Protein AF-A0A450THK0-F1 (afdb_monomer_lite)

pLDDT: mean 73.78, std 14.1, range [41.12, 93.06]

Sequence (79 aa):
MNTLNDPDDYELRDEYDLSKMRVVAKGRYAPHRRAGKNVVLLDPEMTRFFPSDASVNEALRLVMRAAEIPLRQEKELMS

Organism: NCBI:txid2126338

Secondary structure (DSSP, 8-state):
---TT-TT--PPPTT--GGGS----TTTT-GGGGS-S--PPPPTTHHHH-SSHHHHHHHHHHHHHHTTPPP-----S--

Radius of gyration: 25.24 Å; chains: 1; bounding box: 63×37×44 Å

Foldseek 3Di:
DDPPDDPPPPDDDPVDDVVPDDDDDPCPVPPVVVPDPDDDDDDPVVCVVPVDPVSVVVVVVVVCVVVVPDDPPPPDDPD

Structure (mmCIF, N/CA/C/O backbone):
data_AF-A0A450THK0-F1
#
_entry.id   AF-A0A450THK0-F1
#
loop_
_atom_site.group_PDB
_atom_site.id
_atom_site.type_symbol
_atom_site.label_atom_id
_atom_site.label_alt_id
_atom_site.label_comp_id
_atom_site.label_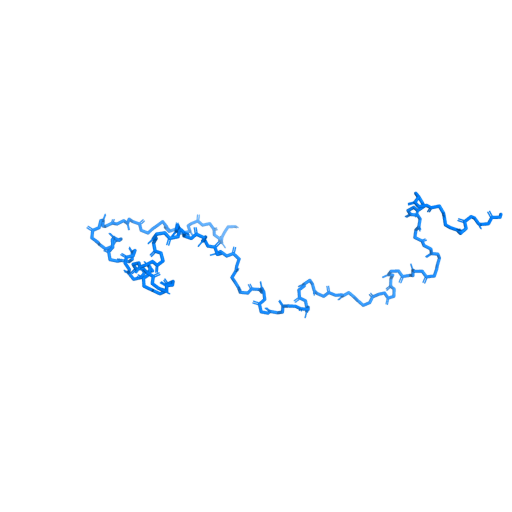asym_id
_atom_site.label_entity_id
_atom_site.label_seq_id
_atom_site.pdbx_PDB_ins_code
_atom_site.Cartn_x
_atom_site.Cartn_y
_atom_site.Cartn_z
_atom_site.occupancy
_atom_site.B_iso_or_equiv
_atom_site.auth_seq_id
_atom_site.auth_comp_id
_atom_site.auth_asym_id
_atom_site.auth_atom_id
_atom_site.pdbx_PDB_model_num
ATOM 1 N N . MET A 1 1 ? 52.692 -14.579 -25.091 1.00 41.12 1 MET A N 1
ATOM 2 C CA . MET A 1 1 ? 51.677 -15.474 -25.685 1.00 41.12 1 MET A CA 1
ATOM 3 C C . MET A 1 1 ? 50.408 -15.257 -24.876 1.00 41.12 1 MET A C 1
ATOM 5 O O . MET A 1 1 ? 50.396 -15.680 -23.732 1.00 41.12 1 MET A O 1
ATOM 9 N N . ASN A 1 2 ? 49.424 -14.514 -25.399 1.00 52.75 2 ASN A N 1
ATOM 10 C CA . ASN A 1 2 ? 48.185 -14.217 -24.667 1.00 52.75 2 ASN A CA 1
ATOM 11 C C . ASN A 1 2 ? 47.292 -15.457 -24.635 1.00 52.75 2 ASN A C 1
ATOM 13 O O . ASN A 1 2 ? 46.825 -15.925 -25.675 1.00 52.75 2 ASN A O 1
ATOM 17 N N . THR A 1 3 ? 47.063 -15.971 -23.435 1.00 55.75 3 THR A N 1
ATOM 18 C CA . THR A 1 3 ? 46.117 -17.038 -23.124 1.00 55.75 3 THR A CA 1
ATOM 19 C C . THR A 1 3 ? 44.697 -16.485 -23.188 1.00 55.75 3 THR A C 1
ATOM 21 O O . THR A 1 3 ? 44.083 -16.156 -22.182 1.00 55.75 3 THR A O 1
ATOM 24 N N . LEU A 1 4 ? 44.166 -16.351 -24.404 1.00 59.72 4 LEU A N 1
ATOM 25 C CA . LEU A 1 4 ? 42.738 -16.136 -24.613 1.00 59.72 4 LEU A CA 1
ATOM 26 C C . LEU A 1 4 ? 41.993 -17.349 -24.027 1.00 59.72 4 LEU A C 1
ATOM 28 O O . LEU A 1 4 ? 42.085 -18.429 -24.608 1.00 59.72 4 LEU A O 1
ATOM 32 N N . ASN A 1 5 ? 41.258 -17.149 -22.925 1.00 61.06 5 ASN A N 1
ATOM 33 C CA . ASN A 1 5 ? 40.341 -18.089 -22.244 1.00 61.06 5 ASN A CA 1
ATOM 34 C C . ASN A 1 5 ? 40.836 -18.728 -20.931 1.00 61.06 5 ASN A C 1
ATOM 36 O O . ASN A 1 5 ? 40.531 -19.894 -20.677 1.00 61.06 5 ASN A O 1
ATOM 40 N N . ASP A 1 6 ? 41.531 -17.980 -20.075 1.00 71.19 6 ASP A N 1
ATOM 41 C CA . ASP A 1 6 ? 41.546 -18.313 -18.646 1.00 71.19 6 ASP A CA 1
ATOM 42 C C . ASP A 1 6 ? 40.238 -17.796 -17.999 1.00 71.19 6 ASP A C 1
ATOM 44 O O . ASP A 1 6 ? 39.957 -16.598 -18.089 1.00 71.19 6 ASP A O 1
ATOM 48 N N . PRO A 1 7 ? 39.378 -18.660 -17.423 1.00 65.50 7 PRO A N 1
ATOM 49 C CA . PRO A 1 7 ? 38.166 -18.225 -16.727 1.00 65.50 7 PRO A CA 1
ATOM 50 C C . PRO A 1 7 ? 38.442 -17.406 -15.454 1.00 65.50 7 PRO A C 1
ATOM 52 O O . PRO A 1 7 ? 37.511 -16.771 -14.960 1.00 65.50 7 PRO A O 1
ATOM 55 N N . ASP A 1 8 ? 39.683 -17.394 -14.955 1.00 72.69 8 ASP A N 1
ATOM 56 C CA . ASP A 1 8 ? 40.124 -16.595 -13.807 1.00 72.69 8 ASP A CA 1
ATOM 57 C C . ASP A 1 8 ? 40.853 -15.296 -14.215 1.00 72.69 8 ASP A C 1
ATOM 59 O O . ASP A 1 8 ? 41.374 -14.574 -13.360 1.00 72.69 8 ASP A O 1
ATOM 63 N N . ASP A 1 9 ? 40.867 -14.954 -15.508 1.00 74.56 9 ASP A N 1
ATOM 64 C CA . ASP A 1 9 ? 41.370 -13.667 -15.991 1.00 74.56 9 ASP A CA 1
ATOM 65 C C . ASP A 1 9 ? 40.313 -12.566 -15.805 1.00 74.56 9 ASP A C 1
ATOM 67 O O . ASP A 1 9 ? 39.402 -12.370 -16.616 1.00 74.56 9 ASP A O 1
ATOM 71 N N . TYR A 1 10 ? 40.433 -11.856 -14.682 1.00 74.00 10 TYR A N 1
ATOM 72 C CA . TYR A 1 10 ? 39.615 -10.691 -14.345 1.00 74.00 10 TYR A CA 1
ATOM 73 C C . TYR A 1 10 ? 40.189 -9.378 -14.904 1.00 74.00 10 TYR A C 1
ATOM 75 O O . TYR A 1 10 ? 39.651 -8.309 -14.586 1.00 74.00 10 TYR A O 1
ATOM 83 N N . GLU A 1 11 ? 41.269 -9.412 -15.698 1.00 80.00 11 GLU A N 1
ATOM 84 C CA . GLU A 1 11 ? 41.814 -8.202 -16.307 1.00 80.00 11 GLU A CA 1
ATOM 85 C C . GLU A 1 11 ? 40.866 -7.672 -17.388 1.00 80.00 11 GLU A C 1
ATOM 87 O O . GLU A 1 11 ? 40.355 -8.378 -18.264 1.00 80.00 11 GLU A O 1
ATOM 92 N N . LEU A 1 12 ? 40.590 -6.371 -17.310 1.00 74.62 12 LEU A N 1
ATOM 93 C CA . LEU A 1 12 ? 39.793 -5.696 -18.316 1.00 74.62 12 LEU A CA 1
ATOM 94 C C . LEU A 1 12 ? 40.613 -5.619 -19.605 1.00 74.62 12 LEU A C 1
ATOM 96 O O . LEU A 1 12 ? 41.696 -5.041 -19.605 1.00 74.62 12 LEU A O 1
ATOM 100 N N . ARG A 1 13 ? 40.092 -6.176 -20.702 1.00 76.88 13 ARG A N 1
ATOM 101 C CA . ARG A 1 13 ? 40.814 -6.159 -21.981 1.00 76.88 13 ARG A CA 1
ATOM 102 C C . ARG A 1 13 ? 41.037 -4.732 -22.473 1.00 76.88 13 ARG A C 1
ATOM 104 O O . ARG A 1 13 ? 40.156 -3.885 -22.315 1.00 76.88 13 ARG A O 1
ATOM 111 N N . ASP A 1 14 ? 42.157 -4.513 -23.155 1.00 76.44 14 ASP A N 1
ATOM 112 C CA . ASP A 1 14 ? 42.566 -3.209 -23.688 1.00 76.44 14 ASP A CA 1
ATOM 113 C C . ASP A 1 14 ? 41.514 -2.565 -24.610 1.00 76.44 14 ASP A C 1
ATOM 115 O O . ASP A 1 14 ? 41.447 -1.340 -24.729 1.00 76.44 14 ASP A O 1
ATOM 119 N N . GLU A 1 15 ? 40.656 -3.362 -25.260 1.00 78.12 15 GLU A N 1
ATOM 120 C CA . GLU A 1 15 ? 39.581 -2.841 -26.109 1.00 78.12 15 GLU A CA 1
ATOM 121 C C . GLU A 1 15 ? 38.418 -2.215 -25.314 1.00 78.12 15 GLU A C 1
ATOM 123 O O . GLU A 1 15 ? 37.643 -1.426 -25.868 1.00 78.12 15 GLU A O 1
ATOM 128 N N . TYR A 1 16 ? 38.275 -2.534 -24.024 1.00 75.50 16 TYR A N 1
ATOM 129 C CA . TYR A 1 16 ? 37.227 -1.994 -23.158 1.00 75.50 16 TYR A CA 1
ATOM 130 C C . TYR A 1 16 ? 37.676 -0.703 -22.467 1.00 75.50 16 TYR A C 1
ATOM 132 O O . TYR A 1 16 ? 38.073 -0.682 -21.306 1.00 75.50 16 TYR A O 1
ATOM 140 N N . ASP A 1 17 ? 37.512 0.423 -23.155 1.00 78.50 17 ASP A N 1
ATOM 141 C CA . ASP A 1 17 ? 37.710 1.742 -22.554 1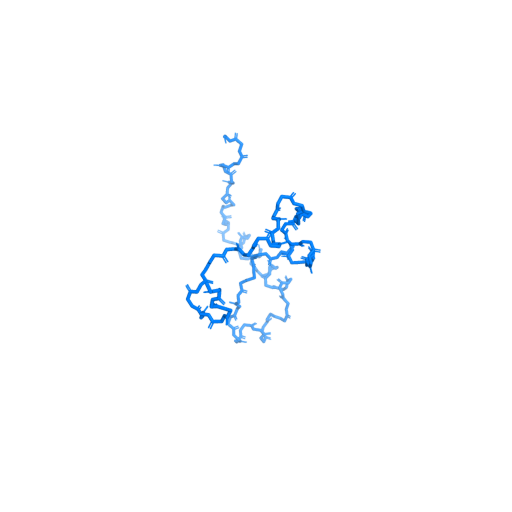.00 78.50 17 ASP A CA 1
ATOM 142 C C . ASP A 1 17 ? 36.430 2.235 -21.848 1.00 78.50 17 ASP A C 1
ATOM 144 O O . ASP A 1 17 ? 35.527 2.816 -22.465 1.00 78.50 17 ASP A O 1
ATOM 148 N N . LEU A 1 18 ? 36.352 2.025 -20.529 1.00 77.12 18 LEU A N 1
ATOM 149 C CA . LEU A 1 18 ? 35.214 2.464 -19.708 1.00 77.12 18 LEU A CA 1
ATOM 150 C C . LEU A 1 18 ? 35.032 3.992 -19.697 1.00 77.12 18 LEU A C 1
ATOM 152 O O . LEU A 1 18 ? 33.925 4.463 -19.434 1.00 77.12 18 LEU A O 1
ATOM 156 N N . SER A 1 19 ? 36.069 4.776 -20.019 1.00 78.19 19 SER A N 1
ATOM 157 C CA . SER A 1 19 ? 35.973 6.242 -20.087 1.00 78.19 19 SER A CA 1
ATOM 158 C C . SER A 1 19 ? 35.122 6.721 -21.269 1.00 78.19 19 SER A C 1
ATOM 160 O O . SER A 1 19 ? 34.499 7.781 -21.206 1.00 78.19 19 SER A O 1
ATOM 162 N N . LYS A 1 20 ? 35.024 5.904 -22.327 1.00 79.94 20 LYS A N 1
ATOM 163 C CA . LYS A 1 20 ? 34.168 6.147 -23.498 1.00 79.94 20 LYS A CA 1
ATOM 164 C C . LYS A 1 20 ? 32.736 5.656 -23.298 1.00 79.94 20 LYS A C 1
ATOM 166 O O . LYS A 1 20 ? 31.868 5.928 -24.132 1.00 79.94 20 LYS A O 1
ATOM 171 N N . MET A 1 21 ? 32.452 4.933 -22.213 1.00 76.38 21 MET A N 1
ATOM 172 C CA . MET A 1 21 ? 31.105 4.444 -21.951 1.00 76.38 21 MET A CA 1
ATOM 173 C C . MET A 1 21 ? 30.185 5.584 -21.518 1.00 76.38 21 MET A C 1
ATOM 175 O O . MET A 1 21 ? 30.439 6.328 -20.573 1.00 76.38 21 MET A O 1
ATOM 179 N N . ARG A 1 22 ? 29.030 5.682 -22.178 1.00 76.75 22 ARG A N 1
ATOM 180 C CA . ARG A 1 22 ? 27.977 6.619 -21.785 1.00 76.75 22 ARG A CA 1
ATOM 181 C C . ARG A 1 22 ? 27.425 6.223 -20.415 1.00 76.75 22 ARG A C 1
ATOM 183 O O . ARG A 1 22 ? 26.745 5.202 -20.302 1.00 76.75 22 ARG A O 1
ATOM 190 N N . VAL A 1 23 ? 27.634 7.065 -19.400 1.00 73.38 23 VAL A N 1
ATOM 191 C CA . VAL A 1 23 ? 27.144 6.821 -18.034 1.00 73.38 23 VAL A CA 1
ATOM 192 C C . VAL A 1 23 ? 25.618 6.771 -18.002 1.00 73.38 23 VAL A C 1
ATOM 194 O O . VAL A 1 23 ? 24.912 7.775 -17.983 1.00 73.38 23 VAL A O 1
ATOM 197 N N . VAL A 1 24 ? 25.129 5.538 -17.990 1.00 71.50 24 VAL A N 1
ATOM 198 C CA . VAL A 1 24 ? 23.826 5.003 -17.603 1.00 71.50 24 VAL A CA 1
ATOM 199 C C . VAL A 1 24 ? 23.188 5.492 -16.288 1.00 71.50 24 VAL A C 1
ATOM 201 O O . VAL A 1 24 ? 23.537 4.910 -15.271 1.00 71.50 24 VAL A O 1
ATOM 204 N N . ALA A 1 25 ? 22.240 6.447 -16.203 1.00 69.69 25 ALA A N 1
ATOM 205 C CA . ALA A 1 25 ? 21.499 6.617 -14.941 1.00 69.69 25 ALA A CA 1
ATOM 206 C C . ALA A 1 25 ? 20.860 5.276 -14.518 1.00 69.69 25 ALA A C 1
ATOM 208 O O . ALA A 1 25 ? 20.116 4.666 -15.297 1.00 69.69 25 ALA A O 1
ATOM 209 N N . LYS A 1 26 ? 21.174 4.810 -13.299 1.00 64.56 26 LYS A N 1
ATOM 210 C CA . LYS A 1 26 ? 20.690 3.536 -12.742 1.00 64.56 26 LYS A CA 1
ATOM 211 C C . LYS A 1 26 ? 19.161 3.485 -12.842 1.00 64.56 26 LYS A C 1
ATOM 213 O O . LYS A 1 26 ? 18.458 4.415 -12.440 1.00 64.56 26 LYS A O 1
ATOM 218 N N . GLY A 1 27 ? 18.633 2.419 -13.439 1.00 61.38 27 GLY A N 1
ATOM 219 C CA . GLY A 1 27 ? 17.190 2.249 -13.639 1.00 61.38 27 GLY A CA 1
ATOM 220 C C . GLY A 1 27 ? 16.603 2.887 -14.905 1.00 61.38 27 GLY A C 1
ATOM 221 O O . GLY A 1 27 ? 15.382 2.919 -15.023 1.00 61.38 27 GLY A O 1
ATOM 222 N N . ARG A 1 28 ? 17.420 3.342 -15.872 1.00 63.47 28 ARG A N 1
ATOM 223 C CA . ARG A 1 28 ? 16.929 3.779 -17.201 1.00 63.47 28 ARG A CA 1
ATOM 224 C C . ARG A 1 28 ? 16.135 2.709 -17.963 1.00 63.47 28 ARG A C 1
ATOM 226 O O . ARG A 1 28 ? 15.278 3.056 -18.759 1.00 63.47 28 ARG A O 1
ATOM 233 N N . TYR A 1 29 ? 16.385 1.432 -17.682 1.00 63.06 29 TYR A N 1
ATOM 234 C CA . TYR A 1 29 ? 15.714 0.301 -18.334 1.00 63.06 29 TYR A CA 1
ATOM 235 C C . TYR A 1 29 ? 14.418 -0.149 -17.643 1.00 63.06 29 TYR A C 1
ATOM 237 O O . TYR A 1 29 ? 13.766 -1.075 -18.108 1.00 63.06 29 TYR A O 1
ATOM 245 N N . ALA A 1 30 ? 14.046 0.466 -16.518 1.00 59.28 30 ALA A N 1
ATOM 246 C CA . ALA A 1 30 ? 12.792 0.169 -15.831 1.00 59.28 30 ALA A CA 1
ATOM 247 C C . ALA A 1 30 ? 12.322 1.388 -15.024 1.00 59.28 30 ALA A C 1
ATOM 249 O O . ALA A 1 30 ? 12.327 1.349 -13.791 1.00 59.28 30 ALA A O 1
ATOM 250 N N . PRO A 1 31 ? 11.932 2.486 -15.696 1.00 59.06 31 PRO A N 1
ATOM 251 C CA . PRO A 1 31 ? 11.464 3.697 -15.021 1.00 59.06 31 PRO A CA 1
ATOM 252 C C . PRO A 1 31 ? 10.272 3.409 -14.093 1.00 59.06 31 PRO A C 1
ATOM 254 O O . PRO A 1 31 ? 10.194 3.972 -13.006 1.00 59.06 31 PRO A O 1
ATOM 257 N N . HIS A 1 32 ? 9.421 2.445 -14.458 1.00 59.22 32 HIS A N 1
ATOM 258 C CA . HIS A 1 32 ? 8.268 1.995 -13.668 1.00 59.22 32 HIS A CA 1
ATOM 259 C C . HIS A 1 32 ? 8.650 1.297 -12.353 1.00 59.22 32 HIS A C 1
ATOM 261 O O . HIS A 1 32 ? 7.875 1.324 -11.408 1.00 59.22 32 HIS A O 1
ATOM 267 N N . ARG A 1 33 ? 9.863 0.727 -12.245 1.00 55.75 33 ARG A N 1
ATOM 268 C CA . ARG A 1 33 ? 10.366 0.107 -11.002 1.00 55.75 33 ARG A CA 1
ATOM 269 C C . ARG A 1 33 ? 10.805 1.126 -9.946 1.00 55.75 33 ARG A C 1
ATOM 271 O O . ARG A 1 33 ? 11.192 0.730 -8.850 1.00 55.75 33 ARG A O 1
ATOM 278 N N . ARG A 1 34 ? 10.804 2.426 -10.267 1.00 54.78 34 ARG A N 1
ATOM 279 C CA . ARG A 1 34 ? 11.124 3.488 -9.298 1.00 54.78 34 ARG A CA 1
ATOM 280 C C . ARG A 1 34 ? 9.969 3.756 -8.330 1.00 54.78 34 ARG A C 1
ATOM 282 O O . ARG A 1 34 ? 10.2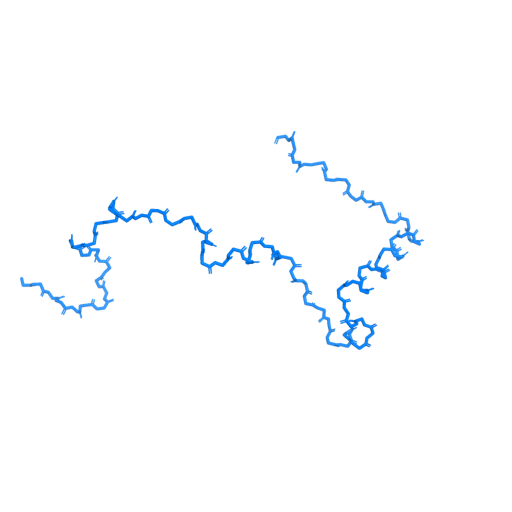29 4.186 -7.213 1.00 54.78 34 ARG A O 1
ATOM 289 N N . ALA A 1 35 ? 8.731 3.464 -8.727 1.00 57.56 35 ALA A N 1
ATOM 290 C CA . ALA A 1 35 ? 7.575 3.499 -7.842 1.00 57.56 35 ALA A CA 1
ATOM 291 C C . ALA A 1 35 ? 7.364 2.101 -7.245 1.00 57.56 35 ALA A C 1
ATOM 293 O O . ALA A 1 35 ? 7.190 1.139 -7.983 1.00 57.56 35 ALA A O 1
ATOM 294 N N . GLY A 1 36 ? 7.386 1.975 -5.919 1.00 53.59 36 GLY A N 1
ATOM 295 C CA . GLY A 1 36 ? 6.976 0.736 -5.248 1.00 53.59 36 GLY A CA 1
ATOM 296 C C . GLY A 1 36 ? 8.124 -0.140 -4.756 1.00 53.59 36 GLY A C 1
ATOM 297 O O . GLY A 1 36 ? 8.237 -1.301 -5.133 1.00 53.59 36 GLY A O 1
ATOM 298 N N . LYS A 1 37 ? 8.961 0.391 -3.859 1.00 51.97 37 LYS A N 1
ATOM 299 C CA . LYS A 1 37 ? 9.915 -0.424 -3.088 1.00 51.97 37 LYS A CA 1
ATOM 300 C C . LYS A 1 37 ? 9.390 -0.898 -1.725 1.00 51.97 37 LYS A C 1
ATOM 302 O O . LYS A 1 37 ? 10.169 -1.442 -0.955 1.00 51.97 37 LYS A O 1
ATOM 307 N N . ASN A 1 38 ? 8.088 -0.753 -1.465 1.00 63.22 38 ASN A N 1
ATOM 308 C CA . ASN A 1 38 ? 7.446 -1.154 -0.209 1.00 63.22 38 ASN A CA 1
ATOM 309 C C . ASN A 1 38 ? 6.279 -2.122 -0.479 1.00 63.22 38 ASN A C 1
ATOM 311 O O . ASN A 1 38 ? 5.148 -1.864 -0.080 1.00 63.22 38 ASN A O 1
ATOM 315 N N . VAL A 1 39 ? 6.529 -3.204 -1.222 1.00 67.62 39 VAL A N 1
ATOM 316 C CA . VAL A 1 39 ? 5.536 -4.277 -1.391 1.00 67.62 39 VAL A CA 1
ATOM 317 C C . VAL A 1 39 ? 5.642 -5.201 -0.180 1.00 67.62 39 VAL A C 1
ATOM 319 O O . VAL A 1 39 ? 6.636 -5.907 -0.028 1.00 67.62 39 VAL A O 1
ATOM 322 N N . VAL A 1 40 ? 4.635 -5.169 0.691 1.00 73.88 40 VAL A N 1
ATOM 323 C C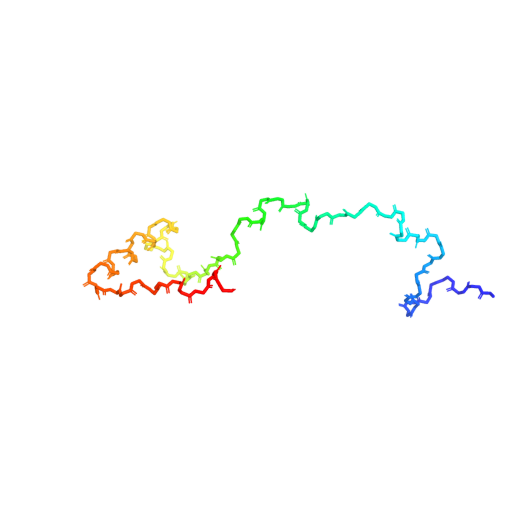A . VAL A 1 40 ? 4.507 -6.100 1.819 1.00 73.88 40 VAL A CA 1
ATOM 324 C C . VAL A 1 40 ? 3.628 -7.260 1.365 1.00 73.88 40 VAL A C 1
ATOM 326 O O . VAL A 1 40 ? 2.480 -7.049 0.978 1.00 73.88 40 VAL A O 1
ATOM 329 N N . LEU A 1 41 ? 4.172 -8.478 1.379 1.00 78.75 41 LEU A N 1
ATOM 330 C CA . LEU A 1 41 ? 3.406 -9.678 1.053 1.00 78.75 41 LEU A CA 1
ATOM 331 C C . LEU A 1 41 ? 2.481 -10.020 2.227 1.00 78.75 41 LEU A C 1
ATOM 333 O O . LEU A 1 41 ? 2.950 -10.214 3.347 1.00 78.75 41 LEU A O 1
ATOM 337 N N . LEU A 1 42 ? 1.178 -10.076 1.963 1.00 79.75 42 LEU A N 1
ATOM 338 C CA . LEU A 1 42 ? 0.175 -10.497 2.939 1.00 79.75 42 LEU A CA 1
ATOM 339 C C . LEU A 1 42 ? 0.052 -12.023 2.964 1.00 79.75 42 LEU A C 1
ATOM 341 O O . LEU A 1 42 ? 0.373 -12.699 1.986 1.00 79.75 42 LEU A O 1
ATOM 345 N N . ASP A 1 43 ? -0.444 -12.550 4.081 1.00 85.31 43 ASP A N 1
ATOM 346 C CA . ASP A 1 43 ? -0.783 -13.968 4.201 1.00 85.31 43 ASP A CA 1
ATOM 347 C C . ASP A 1 43 ? -1.820 -14.371 3.125 1.00 85.31 43 ASP A C 1
ATOM 349 O O . ASP A 1 43 ? -2.775 -13.617 2.895 1.00 85.31 43 ASP A O 1
ATOM 353 N N . PRO A 1 44 ? -1.680 -15.537 2.464 1.00 82.50 44 PRO A N 1
ATOM 354 C CA . PRO A 1 44 ? -2.643 -16.018 1.475 1.00 82.50 44 PRO A CA 1
ATOM 355 C C . PRO A 1 44 ? -4.102 -16.023 1.950 1.00 82.50 44 PRO A C 1
ATOM 357 O O . PRO A 1 44 ? -4.994 -15.720 1.159 1.00 82.50 44 PRO A O 1
ATOM 360 N N . GLU A 1 45 ? -4.378 -16.305 3.222 1.00 85.19 45 GLU A N 1
ATOM 361 C CA . GLU A 1 45 ? -5.748 -16.301 3.752 1.00 85.19 45 G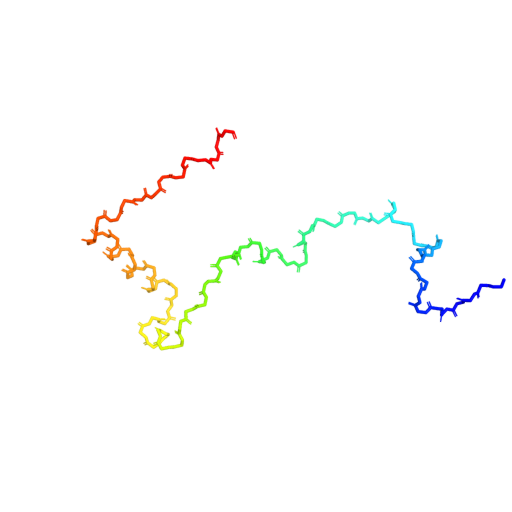LU A CA 1
ATOM 362 C C . GLU A 1 45 ? -6.356 -14.887 3.770 1.00 85.19 45 GLU A C 1
ATOM 364 O O . GLU A 1 45 ? -7.551 -14.719 3.521 1.00 85.19 45 GLU A O 1
ATOM 369 N N . MET A 1 46 ? -5.537 -13.841 3.947 1.00 82.88 46 MET A N 1
ATOM 370 C CA . MET A 1 46 ? -5.992 -12.443 3.918 1.00 82.88 46 MET A CA 1
ATOM 371 C C . MET A 1 46 ? -6.497 -12.024 2.536 1.00 82.88 46 MET A C 1
ATOM 373 O O . MET A 1 46 ? -7.390 -11.184 2.447 1.00 82.88 46 MET A O 1
ATOM 377 N N . THR A 1 47 ? -5.982 -12.622 1.456 1.00 83.56 47 THR A N 1
ATOM 378 C CA . THR A 1 47 ? -6.392 -12.275 0.081 1.00 83.56 47 THR A CA 1
ATOM 379 C C . THR A 1 47 ? -7.860 -12.596 -0.206 1.00 83.56 47 THR A C 1
ATOM 381 O O . THR A 1 47 ? -8.478 -11.949 -1.050 1.00 83.56 47 THR A O 1
ATOM 384 N N . ARG A 1 48 ? -8.451 -13.547 0.534 1.00 86.88 48 ARG A N 1
ATOM 385 C CA . ARG A 1 48 ? -9.883 -13.877 0.450 1.00 86.88 48 ARG A CA 1
ATOM 386 C C . ARG A 1 48 ? -10.771 -12.775 1.028 1.00 86.88 48 ARG A C 1
ATOM 388 O O . ARG A 1 48 ? -11.884 -12.583 0.550 1.00 86.88 48 ARG A O 1
ATOM 395 N N . PHE A 1 49 ? -10.282 -12.065 2.043 1.00 88.44 49 PHE A N 1
ATOM 396 C CA . PHE A 1 49 ? -11.006 -10.986 2.720 1.00 88.44 49 PHE A CA 1
ATOM 397 C C . PHE A 1 49 ? -10.685 -9.608 2.133 1.00 88.44 49 PHE A C 1
ATOM 399 O O . PHE A 1 49 ? -11.544 -8.729 2.112 1.00 88.44 49 PHE A O 1
ATOM 406 N N . PHE A 1 50 ? -9.463 -9.431 1.628 1.00 89.62 50 PHE A N 1
ATOM 407 C CA . PHE A 1 50 ? -8.958 -8.179 1.083 1.00 89.62 50 PHE A CA 1
ATOM 408 C C . PHE A 1 50 ? -8.424 -8.387 -0.340 1.00 89.62 50 PHE A C 1
ATOM 410 O O . PHE A 1 50 ? -7.235 -8.655 -0.528 1.00 89.62 50 PHE A O 1
ATOM 417 N N . PRO A 1 51 ? -9.283 -8.249 -1.364 1.00 84.19 51 PRO A N 1
ATOM 418 C CA . PRO A 1 51 ? -8.903 -8.494 -2.755 1.00 84.19 51 PRO A CA 1
ATOM 419 C C . PRO A 1 51 ? -8.003 -7.397 -3.346 1.00 84.19 51 PRO A C 1
ATOM 421 O O . PRO A 1 51 ? -7.486 -7.560 -4.448 1.00 84.19 51 PRO A O 1
ATOM 424 N N . SER A 1 52 ? -7.828 -6.267 -2.648 1.00 86.69 52 SER A N 1
ATOM 425 C CA . SER A 1 52 ? -6.943 -5.176 -3.071 1.00 86.69 52 SER A CA 1
ATOM 426 C C . SER A 1 52 ? -6.200 -4.538 -1.902 1.00 86.69 52 SER A C 1
ATOM 428 O O . SER A 1 52 ? -6.705 -4.441 -0.783 1.00 86.69 52 SER A O 1
ATOM 430 N N . ASP A 1 53 ? -5.028 -4.002 -2.200 1.00 85.69 53 ASP A N 1
ATOM 431 C CA . ASP A 1 53 ? -4.262 -3.089 -1.356 1.00 85.69 53 ASP A CA 1
ATOM 432 C C . ASP A 1 53 ? -5.082 -1.871 -0.892 1.00 85.69 53 ASP A C 1
ATOM 434 O O . ASP A 1 53 ? -4.988 -1.470 0.270 1.00 85.69 53 ASP A O 1
ATOM 438 N N . ALA A 1 54 ? -5.960 -1.329 -1.741 1.00 88.00 54 ALA A N 1
ATOM 439 C CA . ALA A 1 54 ? -6.895 -0.275 -1.341 1.00 88.00 54 ALA A CA 1
ATOM 440 C C . ALA A 1 54 ? -7.817 -0.710 -0.182 1.00 88.00 54 ALA A C 1
ATOM 442 O O . ALA A 1 54 ? -7.986 0.041 0.780 1.00 88.00 54 ALA A O 1
ATOM 443 N N . SER A 1 55 ? -8.363 -1.932 -0.238 1.00 90.00 55 SER A N 1
ATOM 444 C CA . SER A 1 55 ? -9.250 -2.460 0.813 1.00 90.00 55 SER A CA 1
ATOM 445 C C . SER A 1 55 ? -8.534 -2.676 2.151 1.00 90.00 55 SER A C 1
ATOM 447 O O . SER A 1 55 ? -9.096 -2.377 3.205 1.00 90.00 55 SER A O 1
ATOM 449 N N . VAL A 1 56 ? -7.268 -3.105 2.117 1.00 89.75 56 VAL A N 1
ATOM 450 C CA . VAL A 1 56 ? -6.427 -3.255 3.316 1.00 89.75 56 VAL A CA 1
ATOM 451 C C . VAL A 1 56 ? -6.154 -1.895 3.948 1.00 89.75 56 VAL A C 1
ATOM 453 O O . VAL A 1 56 ? -6.323 -1.714 5.152 1.00 89.75 56 VAL A O 1
ATOM 456 N N . ASN A 1 57 ? -5.771 -0.913 3.132 1.00 91.69 57 ASN A N 1
ATOM 457 C CA . ASN A 1 57 ? -5.438 0.423 3.612 1.00 91.69 57 ASN A CA 1
ATOM 458 C C . ASN A 1 57 ? -6.644 1.121 4.253 1.00 91.69 57 ASN A C 1
ATOM 460 O O . ASN A 1 57 ? -6.496 1.774 5.283 1.00 91.69 57 ASN A O 1
ATOM 464 N N . GLU A 1 58 ? -7.839 0.964 3.684 1.00 92.19 58 GLU A N 1
ATOM 465 C CA . GLU A 1 58 ? -9.079 1.473 4.281 1.00 92.19 58 GLU A CA 1
ATOM 466 C C . GLU A 1 58 ? -9.377 0.824 5.639 1.00 92.19 58 GLU A C 1
ATOM 468 O O . GLU A 1 58 ? -9.650 1.533 6.612 1.00 92.19 58 GLU A O 1
ATOM 473 N N . ALA A 1 59 ? -9.245 -0.502 5.747 1.00 92.31 59 ALA A N 1
ATOM 474 C CA . ALA A 1 59 ? -9.435 -1.205 7.013 1.00 92.31 59 ALA A CA 1
ATOM 475 C C . ALA A 1 59 ? -8.441 -0.729 8.084 1.00 92.31 59 ALA A C 1
ATOM 477 O O . ALA A 1 59 ? -8.837 -0.400 9.203 1.00 92.31 59 ALA A O 1
ATOM 478 N N . LEU A 1 60 ? -7.161 -0.598 7.731 1.00 91.81 60 LEU A N 1
ATOM 479 C CA . LEU A 1 60 ? -6.138 -0.098 8.650 1.00 91.81 60 LEU A CA 1
ATOM 480 C C . LEU A 1 60 ? -6.406 1.351 9.077 1.00 91.81 60 LEU A C 1
ATOM 482 O O . LEU A 1 60 ? -6.267 1.669 10.255 1.00 91.81 60 LEU A O 1
ATOM 486 N N . ARG A 1 61 ? -6.878 2.225 8.177 1.00 92.88 61 ARG A N 1
ATOM 487 C CA . ARG A 1 61 ? -7.290 3.599 8.531 1.00 92.88 61 ARG A CA 1
ATOM 488 C C . ARG A 1 61 ? -8.448 3.624 9.525 1.00 92.88 61 ARG A C 1
ATOM 490 O O . ARG A 1 61 ? -8.515 4.525 10.360 1.00 92.88 61 ARG A O 1
ATOM 497 N N . LEU A 1 62 ? -9.391 2.688 9.422 1.00 93.06 62 LEU A N 1
ATOM 498 C CA . LEU A 1 62 ? -10.485 2.563 10.390 1.00 93.06 62 LEU A CA 1
ATOM 499 C C . LEU A 1 62 ? -9.956 2.130 11.757 1.00 93.06 62 LEU A C 1
ATOM 501 O O . LEU A 1 62 ? -10.296 2.759 12.755 1.00 93.06 62 LEU A O 1
ATOM 505 N N . VAL A 1 63 ? -9.068 1.134 11.792 1.00 92.38 63 VAL A N 1
ATOM 506 C CA . VAL A 1 63 ? -8.414 0.685 13.030 1.00 92.38 63 VAL A CA 1
ATOM 507 C C . VAL A 1 63 ? -7.624 1.821 13.677 1.00 92.38 63 VAL A C 1
ATOM 509 O O . VAL A 1 63 ? -7.773 2.058 14.870 1.00 92.38 63 VAL A O 1
ATOM 512 N N . MET A 1 64 ? -6.842 2.575 12.901 1.00 92.81 64 MET A N 1
ATOM 513 C CA . MET A 1 64 ? -6.074 3.716 13.411 1.00 92.81 64 MET A CA 1
ATOM 514 C C . MET A 1 64 ? -6.967 4.789 14.037 1.00 92.81 64 MET A C 1
ATOM 516 O O . MET A 1 64 ? -6.615 5.330 15.082 1.00 92.81 64 MET A O 1
ATOM 520 N N . ARG A 1 65 ? -8.122 5.080 13.419 1.00 89.69 65 ARG A N 1
ATOM 521 C CA . ARG A 1 65 ? -9.109 6.026 13.960 1.00 89.69 65 ARG A CA 1
ATOM 522 C C . ARG A 1 65 ? -9.759 5.506 15.238 1.00 89.69 65 ARG A C 1
ATOM 524 O O . ARG A 1 65 ? -9.908 6.270 16.180 1.00 89.69 65 ARG A O 1
ATOM 531 N N . ALA A 1 66 ? -10.128 4.228 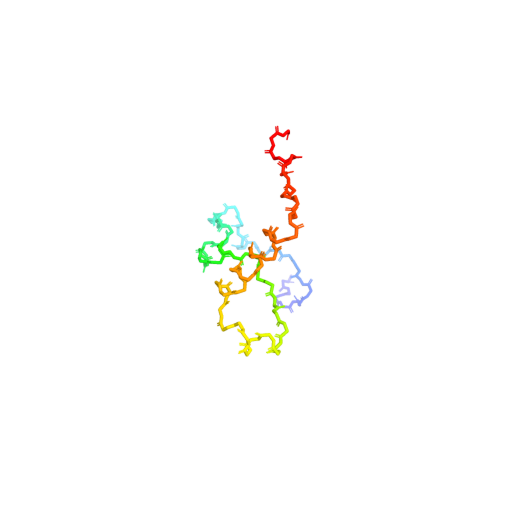15.272 1.00 92.06 66 ALA A N 1
ATOM 532 C CA . ALA A 1 66 ? -10.789 3.620 16.424 1.00 92.06 66 ALA A CA 1
ATOM 533 C C . ALA A 1 66 ? -9.855 3.460 17.633 1.00 92.06 66 ALA A C 1
ATOM 535 O O . ALA A 1 66 ? -10.293 3.597 18.768 1.00 92.06 66 ALA A O 1
ATOM 536 N N . ALA A 1 67 ? -8.578 3.170 17.389 1.00 92.19 67 ALA A N 1
ATOM 537 C CA . ALA A 1 67 ? -7.573 2.972 18.429 1.00 92.19 67 ALA A CA 1
ATOM 538 C C . ALA A 1 67 ? -6.778 4.248 18.766 1.00 92.19 67 ALA A C 1
ATOM 540 O O . ALA A 1 67 ? -5.814 4.163 19.523 1.00 92.19 67 ALA A O 1
ATOM 541 N N . GLU A 1 68 ? -7.141 5.400 18.182 1.00 89.12 68 GLU A N 1
ATOM 542 C CA . GLU A 1 68 ? -6.456 6.695 18.346 1.00 89.12 68 GLU A CA 1
ATOM 543 C C . GLU A 1 68 ? -4.926 6.588 18.226 1.00 89.12 68 GLU A C 1
ATOM 545 O O . GLU A 1 68 ? -4.167 7.204 18.977 1.00 89.12 68 GLU A O 1
ATOM 550 N N . ILE A 1 69 ? -4.454 5.775 17.272 1.00 85.69 69 ILE A N 1
ATOM 551 C CA . ILE A 1 69 ? -3.023 5.499 17.124 1.00 85.69 69 ILE A CA 1
ATOM 552 C C . ILE A 1 69 ? -2.324 6.807 16.731 1.00 85.69 69 ILE A C 1
ATOM 554 O O . ILE A 1 69 ? -2.614 7.346 15.656 1.00 85.69 69 ILE A O 1
ATOM 558 N N . PRO A 1 70 ? -1.389 7.325 17.550 1.00 80.56 70 PRO A N 1
ATOM 559 C CA . PRO A 1 70 ? -0.714 8.569 17.236 1.00 80.56 70 PRO A CA 1
ATOM 560 C C . PRO A 1 70 ? 0.134 8.374 15.981 1.00 80.56 70 PRO A C 1
ATOM 562 O O . PRO A 1 70 ? 0.976 7.474 15.907 1.00 80.56 70 PRO A O 1
ATOM 565 N N . LEU A 1 71 ? -0.078 9.231 14.981 1.00 75.25 71 LEU A N 1
ATOM 566 C CA . LEU A 1 71 ? 0.766 9.251 13.796 1.00 75.25 71 LEU A CA 1
ATOM 567 C C . LEU A 1 71 ? 2.181 9.628 14.245 1.00 75.25 71 LEU A C 1
ATOM 569 O O . LEU A 1 71 ? 2.402 10.720 14.774 1.00 75.25 71 LEU A O 1
ATOM 573 N N . ARG A 1 72 ? 3.142 8.718 14.060 1.00 75.56 72 ARG A N 1
ATOM 574 C CA . ARG A 1 72 ? 4.549 8.998 14.348 1.00 75.56 72 ARG A CA 1
ATOM 575 C C . ARG A 1 72 ? 4.993 10.096 13.382 1.00 75.56 72 ARG A C 1
ATOM 577 O O . ARG A 1 72 ? 5.171 9.837 12.197 1.00 75.56 72 ARG A O 1
ATOM 584 N N . GLN A 1 73 ? 5.082 11.333 13.867 1.00 59.78 73 GLN A N 1
ATOM 585 C CA . GLN A 1 73 ? 5.587 12.442 13.068 1.00 59.78 73 GLN A CA 1
ATOM 586 C C . GLN A 1 73 ? 7.046 12.150 12.727 1.00 59.78 73 GLN A C 1
ATOM 588 O O . GLN A 1 73 ? 7.855 11.894 13.620 1.00 59.78 73 GLN A O 1
ATOM 593 N N . GLU A 1 74 ? 7.364 12.171 11.438 1.00 56.62 74 GLU A N 1
ATOM 594 C CA . GLU A 1 74 ? 8.713 12.005 10.906 1.00 56.62 74 GLU A CA 1
ATOM 595 C C . GLU A 1 74 ? 9.530 13.266 11.244 1.00 56.62 74 GLU A C 1
ATOM 597 O O . GLU A 1 74 ? 9.763 14.147 10.420 1.00 56.62 74 GLU A O 1
ATOM 602 N N . LYS A 1 75 ? 9.915 13.416 12.515 1.00 54.88 75 LYS A N 1
ATOM 603 C CA . LYS A 1 75 ? 10.958 14.359 12.924 1.00 54.88 75 LYS A CA 1
ATOM 604 C C . LYS A 1 75 ? 12.308 13.762 12.534 1.00 54.88 75 LYS A C 1
ATOM 606 O O . LYS A 1 75 ? 12.987 13.271 13.418 1.00 54.88 75 LYS A O 1
ATOM 611 N N . GLU A 1 76 ? 12.647 13.749 11.244 1.00 55.09 76 GLU A N 1
ATOM 612 C CA . GLU A 1 76 ? 14.016 13.537 10.724 1.00 55.09 76 GLU A CA 1
ATOM 613 C C . GLU A 1 76 ? 14.013 13.439 9.185 1.00 55.09 76 GLU A C 1
ATOM 615 O O . GLU A 1 76 ? 14.215 12.380 8.603 1.00 55.09 76 GLU A O 1
ATOM 620 N N . LEU A 1 77 ? 13.785 14.550 8.479 1.00 50.50 77 LEU A N 1
ATOM 621 C CA . LEU A 1 77 ? 14.337 14.689 7.118 1.00 50.50 77 LEU A CA 1
ATOM 622 C C . LEU A 1 77 ? 14.694 16.137 6.751 1.00 50.50 77 LEU A C 1
ATOM 624 O O . LEU A 1 77 ? 14.794 16.474 5.575 1.00 50.50 77 LEU A O 1
ATOM 628 N N . MET A 1 78 ? 14.883 17.003 7.752 1.00 44.03 78 MET A N 1
ATOM 629 C CA . MET A 1 78 ? 15.398 18.367 7.561 1.00 44.03 78 MET A CA 1
ATOM 630 C C . MET A 1 78 ? 16.394 18.770 8.663 1.00 44.03 78 MET A C 1
ATOM 632 O O . MET A 1 78 ? 16.355 19.903 9.140 1.00 44.03 78 MET A O 1
ATOM 636 N N . SER A 1 79 ? 17.270 17.846 9.075 1.00 41.47 79 SER A N 1
ATOM 637 C CA . SER A 1 79 ? 18.534 18.191 9.741 1.00 41.47 79 SER A CA 1
ATOM 638 C C . SER A 1 79 ? 19.709 17.755 8.886 1.00 41.47 79 SER A C 1
ATOM 640 O O . SER A 1 79 ? 19.556 16.758 8.149 1.00 41.47 79 SER A O 1
#